Protein AF-A0A560BNT8-F1 (afdb_monomer_lite)

Foldseek 3Di:
DDDPPPPLQAFPVRPQGLVVVVVVQPVVDPDHDPLCVPPLSSSLVSLVVLLVVLVVQLVVLVVVQDPPPDPVPNVVSVVSSVSSVRRNVVSVVSNVVSVVVVD

pLDDT: mean 90.28, std 13.83, range [35.44, 98.44]

Sequence (103 aa):
MTPASSTTERSPSGLFRMSSWEGEMERSYPQLPRWYWNEAERRKQYARWVEAEAESLALRLAGLLRPDTPADSAGPARLLVESLARDAEWARGLEDQLLRSAA

Structure (mmCIF, N/CA/C/O backbone):
data_AF-A0A560BNT8-F1
#
_entry.id   AF-A0A560BNT8-F1
#
loop_
_atom_site.group_PDB
_atom_site.id
_atom_site.type_symbol
_atom_site.label_atom_id
_atom_site.label_alt_id
_atom_site.label_comp_id
_atom_site.label_asym_id
_atom_site.label_entity_id
_atom_site.label_seq_id
_atom_site.pdbx_PDB_ins_code
_atom_site.Cartn_x
_atom_site.Cartn_y
_atom_site.Cartn_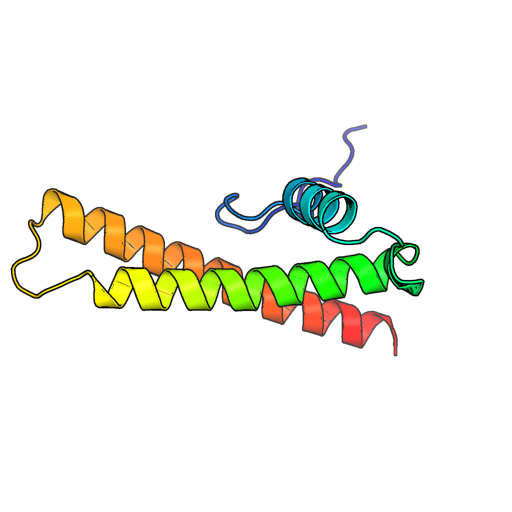z
_atom_site.occupancy
_atom_site.B_iso_or_equiv
_atom_site.auth_seq_id
_atom_site.auth_comp_id
_atom_site.auth_asym_id
_atom_site.auth_atom_id
_atom_site.pdbx_PDB_model_num
ATOM 1 N N . MET A 1 1 ? 14.835 27.649 -9.564 1.00 35.44 1 MET A N 1
ATOM 2 C CA . MET A 1 1 ? 13.971 26.711 -10.312 1.00 35.44 1 MET A CA 1
ATOM 3 C C . MET A 1 1 ? 13.775 25.483 -9.447 1.00 35.44 1 MET A C 1
ATOM 5 O O . MET A 1 1 ? 14.738 24.781 -9.184 1.00 35.44 1 MET A O 1
ATOM 9 N N . THR A 1 2 ? 12.578 25.308 -8.900 1.00 37.38 2 THR A N 1
ATOM 10 C CA . THR A 1 2 ? 12.248 24.261 -7.921 1.00 37.38 2 THR A CA 1
ATOM 11 C C . THR A 1 2 ? 11.980 22.943 -8.658 1.00 37.38 2 THR A C 1
ATOM 13 O O . THR A 1 2 ? 11.194 22.973 -9.605 1.00 37.38 2 THR A O 1
ATOM 16 N N . PRO A 1 3 ? 12.589 21.798 -8.293 1.00 43.31 3 PRO A N 1
ATOM 17 C CA . PRO A 1 3 ? 12.295 20.547 -8.981 1.00 43.31 3 PRO A CA 1
ATOM 18 C C . PRO A 1 3 ? 10.922 20.024 -8.542 1.00 43.31 3 PRO A C 1
ATOM 20 O O . PRO A 1 3 ? 10.689 19.722 -7.372 1.00 43.31 3 PRO A O 1
ATOM 23 N N . ALA A 1 4 ? 10.009 19.918 -9.502 1.00 41.53 4 ALA A N 1
ATOM 24 C CA . ALA A 1 4 ? 8.678 19.339 -9.354 1.00 41.53 4 ALA A CA 1
ATOM 25 C C . ALA A 1 4 ? 8.710 17.794 -9.412 1.00 41.53 4 ALA A C 1
ATOM 27 O O . ALA A 1 4 ? 7.948 17.190 -10.159 1.00 41.53 4 ALA A O 1
ATOM 28 N N . SER A 1 5 ? 9.597 17.148 -8.641 1.00 46.12 5 SER A N 1
ATOM 29 C CA . SER A 1 5 ? 9.736 15.674 -8.619 1.00 46.12 5 SER A CA 1
ATOM 30 C C . SER A 1 5 ? 9.033 14.994 -7.434 1.00 46.12 5 SER A C 1
ATOM 32 O O . SER A 1 5 ? 8.932 13.774 -7.383 1.00 46.12 5 SER A O 1
ATOM 34 N N . SER A 1 6 ? 8.501 15.754 -6.474 1.00 50.06 6 SER A N 1
ATOM 35 C CA . SER A 1 6 ? 8.113 15.217 -5.160 1.00 50.06 6 SER A CA 1
ATOM 36 C C . SER A 1 6 ? 6.737 14.543 -5.085 1.00 50.06 6 SER A C 1
ATOM 38 O O . SER A 1 6 ? 6.382 14.021 -4.025 1.00 50.06 6 SER A O 1
ATOM 40 N N . THR A 1 7 ? 5.939 14.554 -6.157 1.00 53.91 7 THR A N 1
ATOM 41 C CA . THR A 1 7 ? 4.534 14.105 -6.109 1.00 53.91 7 THR A CA 1
ATOM 42 C C . THR A 1 7 ? 4.355 12.602 -6.330 1.00 53.91 7 THR A C 1
ATOM 44 O O . THR A 1 7 ? 3.263 12.096 -6.108 1.00 53.91 7 THR A O 1
ATOM 47 N N . THR A 1 8 ? 5.386 11.863 -6.756 1.00 63.62 8 THR A N 1
ATOM 48 C CA . THR A 1 8 ? 5.237 10.413 -7.013 1.00 63.62 8 THR A CA 1
ATOM 49 C C . THR A 1 8 ? 6.224 9.513 -6.285 1.00 63.62 8 THR A C 1
ATOM 51 O O . THR A 1 8 ? 6.182 8.298 -6.438 1.00 63.62 8 THR A O 1
ATOM 54 N N . GLU A 1 9 ? 7.077 10.087 -5.446 1.00 83.62 9 GLU A N 1
ATOM 55 C CA . GLU A 1 9 ? 8.000 9.323 -4.600 1.00 83.62 9 GLU A CA 1
ATOM 56 C C . GLU A 1 9 ? 7.337 8.815 -3.307 1.00 83.62 9 GLU A C 1
ATOM 58 O O . GLU A 1 9 ? 7.971 8.124 -2.510 1.00 83.62 9 GLU A O 1
ATOM 63 N N . ARG A 1 10 ? 6.067 9.168 -3.066 1.00 91.88 10 ARG A N 1
ATOM 64 C CA . ARG A 1 10 ? 5.292 8.730 -1.901 1.00 91.88 10 ARG A CA 1
ATOM 65 C C . ARG A 1 10 ? 3.804 8.625 -2.214 1.00 91.88 10 ARG A C 1
ATOM 67 O O . ARG A 1 10 ? 3.316 9.335 -3.092 1.00 91.88 10 ARG A O 1
ATOM 74 N N . SER A 1 11 ? 3.107 7.777 -1.470 1.00 94.69 11 SER A N 1
ATOM 75 C CA . SER A 1 11 ? 1.647 7.695 -1.505 1.00 94.69 11 SER A CA 1
ATOM 76 C C . SER A 1 11 ? 0.986 8.973 -0.951 1.00 94.69 11 SER A C 1
A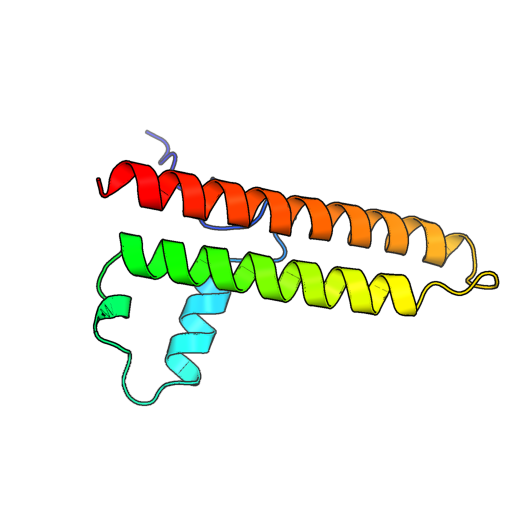TOM 78 O O . SER A 1 11 ? 1.647 9.748 -0.246 1.00 94.69 11 SER A O 1
ATOM 80 N N . PRO A 1 12 ? -0.310 9.212 -1.230 1.00 95.75 12 PRO A N 1
ATOM 81 C CA . PRO A 1 12 ? -1.073 10.338 -0.688 1.00 95.75 12 PRO A CA 1
ATOM 82 C C . PRO A 1 12 ? -0.977 10.515 0.832 1.00 95.75 12 PRO A C 1
ATOM 84 O O . PRO A 1 12 ? -0.830 11.643 1.303 1.00 95.75 12 PRO A O 1
ATOM 87 N N . SER A 1 13 ? -1.021 9.426 1.602 1.00 94.00 13 SER A N 1
ATOM 88 C CA . SER A 1 13 ? -0.862 9.473 3.062 1.00 94.00 13 SER A CA 1
ATOM 89 C C . SER A 1 13 ? 0.563 9.813 3.514 1.00 94.00 13 SER A C 1
ATOM 91 O O . SER A 1 13 ? 0.779 10.239 4.647 1.00 94.00 13 SER A O 1
ATOM 93 N N . GLY A 1 14 ? 1.554 9.604 2.642 1.00 94.25 14 GLY A N 1
ATOM 94 C CA . GLY A 1 14 ? 2.976 9.701 2.952 1.00 94.25 14 GLY A CA 1
ATOM 95 C C . GLY A 1 14 ? 3.545 8.520 3.746 1.00 94.25 14 GLY A C 1
ATOM 96 O O . GLY A 1 14 ? 4.738 8.560 4.072 1.00 94.25 14 GLY A O 1
ATOM 97 N N . LEU A 1 15 ? 2.732 7.495 4.042 1.00 95.00 15 LEU A N 1
ATOM 98 C CA . LEU A 1 15 ? 3.149 6.280 4.753 1.00 95.00 15 LEU A CA 1
ATOM 99 C C . LEU A 1 15 ? 4.034 5.386 3.884 1.00 95.00 15 LEU A C 1
ATOM 101 O O . LEU A 1 15 ? 5.003 4.813 4.378 1.00 95.00 15 LEU A O 1
ATOM 105 N N . PHE A 1 16 ? 3.744 5.317 2.586 1.00 97.00 16 PHE A N 1
ATOM 106 C CA . PHE A 1 16 ? 4.521 4.530 1.640 1.00 97.00 16 PHE A CA 1
ATOM 107 C C . PHE A 1 16 ? 5.441 5.448 0.846 1.00 97.00 16 PHE A C 1
ATOM 109 O O . PHE A 1 16 ? 5.000 6.452 0.283 1.00 97.00 16 PHE A O 1
ATOM 116 N N . ARG A 1 17 ? 6.736 5.124 0.828 1.00 96.44 17 ARG A N 1
ATOM 117 C CA . ARG A 1 17 ? 7.765 5.890 0.117 1.00 96.44 17 ARG A CA 1
ATOM 118 C C . ARG A 1 17 ? 8.572 4.971 -0.775 1.00 96.44 17 ARG A C 1
ATOM 120 O O . ARG A 1 17 ? 8.971 3.891 -0.342 1.00 96.44 17 ARG A O 1
ATOM 127 N N . MET A 1 18 ? 8.884 5.453 -1.971 1.00 95.50 18 MET A N 1
ATOM 128 C CA . MET A 1 18 ? 9.685 4.723 -2.947 1.00 95.50 18 MET A CA 1
ATOM 129 C C . MET A 1 18 ? 11.066 4.377 -2.387 1.00 95.50 18 MET A C 1
ATOM 131 O O . MET A 1 18 ? 11.465 3.223 -2.450 1.00 95.50 18 MET A O 1
ATOM 135 N N . SER A 1 19 ? 11.738 5.323 -1.726 1.00 94.50 19 SER A N 1
ATOM 136 C CA . SER A 1 19 ? 13.058 5.082 -1.129 1.00 94.50 19 SER A CA 1
ATOM 137 C C . SER A 1 19 ? 13.045 4.047 0.001 1.00 94.50 19 SER A C 1
ATOM 139 O O . SER A 1 19 ? 14.013 3.307 0.171 1.00 94.50 19 SER A O 1
ATOM 141 N N . SER A 1 20 ? 11.953 3.960 0.770 1.00 94.75 20 SER A N 1
ATOM 142 C CA . SER A 1 20 ? 11.802 2.925 1.800 1.00 94.75 20 SER A CA 1
ATOM 143 C C . SER A 1 20 ? 11.698 1.537 1.171 1.00 94.75 20 SER A C 1
ATOM 145 O O . SER A 1 20 ? 12.368 0.612 1.628 1.00 94.75 20 SER A O 1
ATOM 147 N N . TRP A 1 21 ? 10.893 1.417 0.112 1.00 96.50 21 TRP A N 1
ATOM 148 C CA . TRP A 1 21 ? 10.713 0.180 -0.644 1.00 96.50 21 TRP A CA 1
ATOM 149 C C . TRP A 1 21 ? 11.991 -0.236 -1.390 1.00 96.50 21 TRP A C 1
ATOM 151 O O . TRP A 1 21 ? 12.410 -1.385 -1.289 1.00 96.50 21 TRP A O 1
ATOM 161 N N . GLU A 1 22 ? 12.672 0.694 -2.065 1.00 95.88 22 GLU A N 1
ATOM 162 C CA . GLU A 1 22 ? 13.965 0.446 -2.723 1.00 95.88 22 GLU A CA 1
ATOM 163 C C . GLU A 1 22 ? 15.010 -0.061 -1.723 1.00 95.88 22 GLU A C 1
ATOM 165 O O . GLU A 1 22 ? 15.642 -1.092 -1.950 1.00 95.88 22 GLU A O 1
ATOM 170 N N . GLY A 1 23 ? 15.117 0.581 -0.556 1.00 96.00 23 GLY A N 1
ATOM 171 C CA . GLY A 1 23 ? 16.022 0.123 0.495 1.00 96.00 23 GLY A CA 1
ATOM 172 C C . GLY A 1 23 ? 15.671 -1.267 1.042 1.00 96.00 23 GLY A C 1
ATOM 173 O O . GLY A 1 23 ? 16.559 -1.998 1.478 1.00 96.00 23 GLY A O 1
ATOM 174 N N . GLU A 1 24 ? 14.395 -1.660 1.046 1.00 95.06 24 GLU A N 1
ATOM 175 C CA . GLU A 1 24 ? 13.984 -3.024 1.398 1.00 95.06 24 GLU A CA 1
ATOM 176 C C . GLU A 1 24 ? 14.346 -4.033 0.303 1.00 95.06 24 GLU A C 1
ATOM 178 O O . GLU A 1 24 ? 14.871 -5.102 0.623 1.00 95.06 24 GLU A O 1
ATOM 183 N N . MET A 1 25 ? 14.152 -3.685 -0.971 1.00 95.38 25 MET A N 1
ATOM 184 C CA . MET A 1 25 ? 14.580 -4.500 -2.112 1.00 95.38 25 MET A CA 1
ATOM 185 C C . MET A 1 25 ? 16.095 -4.740 -2.084 1.00 95.38 25 MET A C 1
ATOM 187 O O . MET A 1 25 ? 16.555 -5.874 -2.200 1.00 95.38 25 MET A O 1
ATOM 191 N N . GLU A 1 26 ? 16.883 -3.696 -1.852 1.00 95.44 26 GLU A N 1
ATOM 192 C CA . GLU A 1 26 ? 18.346 -3.778 -1.784 1.00 95.44 26 GLU A CA 1
ATOM 193 C C . GLU A 1 26 ? 18.845 -4.648 -0.626 1.00 95.44 26 GLU A C 1
ATOM 195 O O . GLU A 1 26 ? 19.862 -5.327 -0.754 1.00 95.44 26 GLU A O 1
ATOM 200 N N . ARG A 1 27 ? 18.121 -4.675 0.499 1.00 96.44 27 ARG A N 1
ATOM 201 C CA . ARG A 1 27 ? 18.450 -5.551 1.634 1.00 96.44 27 ARG A CA 1
ATOM 202 C C . ARG A 1 27 ? 17.996 -6.994 1.430 1.00 96.44 27 ARG A C 1
ATOM 204 O O . ARG A 1 27 ? 18.669 -7.910 1.895 1.00 96.44 27 ARG A O 1
ATOM 211 N N . SER A 1 28 ? 16.850 -7.195 0.787 1.00 94.12 28 SER A N 1
ATOM 212 C CA . SER A 1 28 ? 16.194 -8.506 0.701 1.00 94.12 28 SER A CA 1
ATOM 213 C C . SER A 1 28 ? 16.729 -9.368 -0.442 1.00 94.12 28 SER A C 1
ATOM 215 O O . SER A 1 28 ? 16.635 -10.593 -0.382 1.00 94.12 28 SER A O 1
ATOM 217 N N . TYR A 1 29 ? 17.304 -8.750 -1.478 1.00 90.50 29 TYR A N 1
ATOM 218 C CA . TYR A 1 29 ? 17.763 -9.441 -2.680 1.00 90.50 29 TYR A CA 1
ATOM 219 C C . TYR A 1 29 ? 19.291 -9.354 -2.816 1.00 90.50 29 TYR A C 1
ATOM 221 O O . TYR A 1 29 ? 19.814 -8.288 -3.131 1.00 90.50 29 TYR A O 1
ATOM 229 N N . PRO A 1 30 ? 20.026 -10.479 -2.679 1.00 91.69 30 PRO A N 1
ATOM 230 C CA . PRO A 1 30 ? 21.479 -10.512 -2.883 1.00 91.69 30 PRO A CA 1
ATOM 231 C C . PRO A 1 30 ? 21.915 -10.066 -4.285 1.00 91.69 30 PRO A C 1
ATOM 233 O O . PRO A 1 30 ? 23.034 -9.599 -4.478 1.00 91.69 30 PRO A O 1
ATOM 236 N N . GLN A 1 31 ? 21.036 -10.242 -5.275 1.00 95.12 31 GLN A N 1
ATOM 237 C CA . GLN A 1 31 ? 21.194 -9.724 -6.628 1.00 95.12 31 GLN A CA 1
ATOM 238 C C . GLN A 1 31 ? 19.861 -9.138 -7.077 1.00 95.12 31 GLN A C 1
ATOM 240 O O . GLN A 1 31 ? 18.843 -9.836 -7.102 1.00 95.12 31 GLN A O 1
ATOM 245 N N . LEU A 1 32 ? 19.870 -7.856 -7.433 1.00 96.44 32 LEU A N 1
ATOM 246 C CA . LEU A 1 32 ? 18.664 -7.160 -7.855 1.00 96.44 32 LEU A CA 1
ATOM 247 C C . LEU A 1 32 ? 18.210 -7.654 -9.237 1.00 96.44 32 LEU A C 1
ATOM 249 O O . LEU A 1 32 ? 19.040 -7.801 -10.143 1.00 96.44 32 LEU A O 1
ATOM 253 N N . PRO A 1 33 ? 16.900 -7.888 -9.438 1.00 94.56 33 PRO A N 1
ATOM 254 C CA . PRO A 1 33 ? 16.373 -8.262 -10.741 1.00 94.56 33 PRO A CA 1
ATOM 255 C C . PRO A 1 33 ? 16.707 -7.222 -11.813 1.00 94.56 33 PRO A C 1
ATOM 257 O O . PRO A 1 33 ? 16.714 -6.024 -11.548 1.00 94.56 33 PRO A O 1
ATOM 260 N N . ARG A 1 34 ? 16.890 -7.650 -13.068 1.00 95.44 34 ARG A N 1
ATOM 261 C CA . ARG A 1 34 ? 17.244 -6.733 -14.170 1.00 95.44 34 ARG A CA 1
ATOM 262 C C . ARG A 1 34 ? 16.254 -5.573 -14.338 1.00 95.44 34 ARG A C 1
ATOM 264 O O . ARG A 1 34 ? 16.669 -4.470 -14.677 1.00 95.44 34 ARG A O 1
ATOM 271 N N . TRP A 1 35 ? 14.964 -5.818 -14.103 1.00 94.75 35 TRP A N 1
ATOM 272 C CA . TRP A 1 35 ? 13.926 -4.787 -14.197 1.00 94.75 35 TRP A CA 1
ATOM 273 C C . TRP A 1 35 ? 14.106 -3.665 -13.165 1.00 94.75 35 TRP A C 1
ATOM 275 O O . TRP A 1 35 ? 13.638 -2.560 -13.412 1.00 94.75 35 TRP A O 1
ATOM 285 N N . TYR A 1 36 ? 14.823 -3.905 -12.060 1.00 95.56 36 TYR A N 1
ATOM 286 C CA . TYR A 1 36 ? 15.104 -2.892 -11.038 1.00 95.56 36 TYR A CA 1
ATOM 287 C C . TYR A 1 36 ? 15.917 -1.719 -11.598 1.00 95.56 36 TYR A C 1
ATOM 289 O O . TYR A 1 36 ? 15.835 -0.603 -11.113 1.00 95.56 36 TYR A O 1
ATOM 297 N N . TRP A 1 37 ? 16.675 -1.925 -12.670 1.00 94.44 37 TRP A N 1
ATOM 298 C CA . TRP A 1 37 ? 17.444 -0.843 -13.288 1.00 94.44 37 TRP A CA 1
ATOM 299 C C . TRP A 1 37 ? 16.631 -0.019 -14.293 1.00 94.44 37 TRP A C 1
ATOM 301 O O . TRP A 1 37 ? 17.116 0.987 -14.801 1.00 94.44 37 TRP A O 1
ATOM 311 N N . ASN A 1 38 ? 15.391 -0.420 -14.580 1.00 94.31 38 ASN A N 1
ATOM 312 C CA . ASN A 1 38 ? 14.468 0.332 -15.417 1.00 94.31 38 ASN A CA 1
ATOM 313 C C . ASN A 1 38 ? 13.532 1.161 -14.523 1.00 94.31 38 ASN A C 1
ATOM 315 O O . ASN A 1 38 ? 12.826 0.621 -13.676 1.00 94.31 38 ASN A O 1
ATOM 319 N N . GLU A 1 39 ? 13.524 2.482 -14.703 1.00 91.81 39 GLU A N 1
ATOM 320 C CA . GLU A 1 39 ? 12.731 3.399 -13.876 1.00 91.81 39 GLU A CA 1
ATOM 321 C C . GLU A 1 39 ? 11.220 3.148 -13.970 1.00 91.81 39 GLU A C 1
ATOM 323 O O . GLU A 1 39 ? 10.544 3.116 -12.942 1.00 91.81 39 GLU A O 1
ATOM 328 N N . ALA A 1 40 ? 10.693 2.921 -15.175 1.00 92.12 40 ALA A N 1
ATOM 329 C CA . ALA A 1 40 ? 9.269 2.673 -15.379 1.00 92.12 40 ALA A CA 1
ATOM 330 C C . ALA A 1 40 ? 8.834 1.356 -14.721 1.00 92.12 40 ALA A C 1
ATOM 332 O O . ALA A 1 40 ? 7.828 1.318 -14.011 1.00 92.12 40 ALA A O 1
ATOM 333 N N . GLU A 1 41 ? 9.628 0.294 -14.886 1.00 93.94 41 GLU A N 1
ATOM 334 C CA . GLU A 1 41 ? 9.358 -0.987 -14.229 1.00 93.94 41 GLU A CA 1
ATOM 335 C C . GLU A 1 41 ? 9.505 -0.888 -12.710 1.00 93.94 41 GLU A C 1
ATOM 337 O O . GLU A 1 41 ? 8.638 -1.386 -11.997 1.00 93.94 41 GLU A O 1
ATOM 342 N N . ARG A 1 42 ? 10.518 -0.186 -12.181 1.00 95.06 42 ARG A N 1
ATOM 343 C CA . ARG A 1 42 ? 10.609 0.075 -10.734 1.00 95.06 42 ARG A CA 1
ATOM 344 C C . ARG A 1 42 ? 9.364 0.760 -10.206 1.00 95.06 42 ARG A C 1
ATOM 346 O O . ARG A 1 42 ? 8.800 0.322 -9.212 1.00 95.06 42 ARG A O 1
ATOM 353 N N . ARG A 1 43 ? 8.922 1.821 -10.875 1.00 94.69 43 ARG A N 1
ATOM 354 C CA . ARG A 1 43 ? 7.762 2.604 -10.450 1.00 94.69 43 ARG A CA 1
ATOM 355 C C . ARG A 1 43 ? 6.471 1.789 -10.495 1.00 94.69 43 ARG A C 1
ATOM 357 O O . ARG A 1 43 ? 5.626 1.939 -9.619 1.00 94.69 43 ARG A O 1
ATOM 364 N N . LYS A 1 44 ? 6.351 0.889 -11.470 1.00 95.38 44 LYS A N 1
ATOM 365 C CA . LYS A 1 44 ? 5.259 -0.082 -11.558 1.00 95.38 44 LYS A CA 1
ATOM 366 C C . LYS A 1 44 ? 5.295 -1.097 -10.414 1.00 95.38 44 LYS A C 1
ATOM 368 O O . LYS A 1 44 ? 4.265 -1.336 -9.794 1.00 95.38 44 LYS A O 1
ATOM 373 N N . GLN A 1 45 ? 6.457 -1.674 -10.103 1.00 96.62 45 GLN A N 1
ATOM 374 C CA . GLN A 1 45 ? 6.577 -2.608 -8.975 1.00 96.62 45 GLN A CA 1
ATOM 375 C C . GLN A 1 45 ? 6.333 -1.913 -7.630 1.00 96.62 45 GLN A C 1
ATOM 377 O O . GLN A 1 45 ? 5.679 -2.484 -6.762 1.00 96.62 45 GLN A O 1
ATOM 382 N N . TYR A 1 46 ? 6.773 -0.662 -7.486 1.00 96.81 46 TYR A N 1
ATOM 383 C CA . TYR A 1 46 ? 6.442 0.172 -6.337 1.00 96.81 46 TYR A CA 1
ATOM 384 C C . TYR A 1 46 ? 4.930 0.390 -6.209 1.00 96.81 46 TYR A C 1
ATOM 386 O O . TYR A 1 46 ? 4.387 0.172 -5.133 1.00 96.81 46 TYR A O 1
ATOM 394 N N . ALA A 1 47 ? 4.234 0.759 -7.292 1.00 97.19 47 ALA A N 1
ATOM 395 C CA . ALA A 1 47 ? 2.779 0.928 -7.274 1.00 97.19 47 ALA A CA 1
ATOM 396 C C . ALA A 1 47 ? 2.067 -0.354 -6.809 1.00 97.19 47 ALA A C 1
ATOM 398 O O . ALA A 1 47 ? 1.285 -0.314 -5.864 1.00 97.19 47 ALA A O 1
ATOM 399 N N . ARG A 1 48 ? 2.425 -1.509 -7.381 1.00 97.44 48 ARG A N 1
ATOM 400 C CA . ARG A 1 48 ? 1.877 -2.817 -6.976 1.00 97.44 48 ARG A CA 1
ATOM 401 C C . ARG A 1 48 ? 2.118 -3.137 -5.506 1.00 97.44 48 ARG A C 1
ATOM 403 O O . ARG A 1 48 ? 1.246 -3.682 -4.836 1.00 97.44 48 ARG A O 1
ATOM 410 N N . TRP A 1 49 ? 3.306 -2.807 -5.006 1.00 97.62 49 TRP A N 1
ATOM 411 C CA . TRP A 1 49 ? 3.634 -2.979 -3.597 1.00 97.62 49 TRP A CA 1
ATOM 412 C C . TRP A 1 49 ? 2.779 -2.071 -2.701 1.00 97.62 49 TRP A C 1
ATOM 414 O O . TRP A 1 49 ? 2.219 -2.557 -1.723 1.00 97.62 49 TRP A O 1
ATOM 424 N N . VAL A 1 50 ? 2.605 -0.790 -3.057 1.00 98.38 50 VAL A N 1
ATOM 425 C CA . VAL A 1 50 ? 1.739 0.135 -2.301 1.00 98.38 50 VAL A CA 1
ATOM 426 C C . VAL A 1 50 ? 0.299 -0.358 -2.268 1.00 98.38 50 VAL A C 1
ATOM 428 O O . VAL A 1 50 ? -0.302 -0.349 -1.199 1.00 98.38 50 VAL A O 1
ATOM 431 N N . GLU A 1 51 ? -0.251 -0.800 -3.401 1.00 98.44 51 GLU A N 1
ATOM 432 C CA . GLU A 1 51 ? -1.609 -1.349 -3.453 1.00 98.44 51 GLU A CA 1
ATOM 433 C C . GLU A 1 51 ? -1.766 -2.520 -2.475 1.00 98.44 51 GLU A C 1
ATOM 435 O O . GLU A 1 51 ? -2.622 -2.472 -1.591 1.00 98.44 51 GLU A O 1
ATOM 440 N N . ALA A 1 52 ? -0.895 -3.528 -2.577 1.00 98.12 52 ALA A N 1
ATOM 441 C CA . ALA A 1 52 ? -0.973 -4.725 -1.748 1.00 98.12 52 ALA A CA 1
ATOM 442 C C . ALA A 1 52 ? -0.806 -4.423 -0.248 1.00 98.12 52 ALA A C 1
ATOM 444 O O . ALA A 1 52 ? -1.569 -4.929 0.580 1.00 98.12 52 ALA A O 1
ATOM 445 N N . GLU A 1 53 ? 0.170 -3.588 0.118 1.00 98.06 53 GLU A N 1
ATOM 446 C CA . GLU A 1 53 ? 0.419 -3.237 1.518 1.00 98.06 53 GLU A CA 1
ATOM 447 C C . GLU A 1 53 ? -0.698 -2.370 2.100 1.00 98.06 53 GLU A C 1
ATOM 449 O O . GLU A 1 53 ? -1.154 -2.617 3.220 1.00 98.06 53 GLU A O 1
ATOM 454 N N . ALA A 1 54 ? -1.183 -1.382 1.347 1.00 98.44 54 ALA A N 1
ATOM 455 C CA . ALA A 1 54 ? -2.255 -0.508 1.799 1.00 98.44 54 ALA A CA 1
ATOM 456 C C . ALA A 1 54 ? -3.568 -1.279 2.000 1.00 98.44 54 ALA A C 1
ATOM 458 O O . ALA A 1 54 ? -4.207 -1.120 3.042 1.00 98.44 54 ALA A O 1
ATOM 459 N N . GLU A 1 55 ? -3.940 -2.166 1.071 1.00 98.25 55 GLU A N 1
ATOM 460 C CA . GLU A 1 55 ? -5.120 -3.029 1.217 1.00 98.25 55 GLU A CA 1
ATOM 461 C C . GLU A 1 55 ? -4.986 -3.990 2.405 1.00 98.25 55 GLU A C 1
ATOM 463 O O . GLU A 1 55 ? -5.901 -4.106 3.226 1.00 98.25 55 GLU A O 1
ATOM 468 N N . SER A 1 56 ? -3.829 -4.646 2.537 1.00 98.12 56 SER A N 1
ATOM 469 C CA . SER A 1 56 ? -3.541 -5.568 3.640 1.00 98.12 56 SER A CA 1
ATOM 470 C C . SER A 1 56 ? -3.632 -4.867 4.999 1.00 98.12 56 SER A C 1
ATOM 472 O O . SER A 1 56 ? -4.276 -5.373 5.924 1.00 98.12 56 SER A O 1
ATOM 474 N N . LEU A 1 57 ? -3.040 -3.676 5.129 1.00 97.81 57 LEU A N 1
ATOM 475 C CA . LEU A 1 57 ? -3.092 -2.886 6.358 1.00 97.81 57 LEU A CA 1
ATOM 476 C C . LEU A 1 57 ? -4.501 -2.366 6.651 1.00 97.81 57 LEU A C 1
ATOM 478 O O . LEU A 1 57 ? -4.938 -2.446 7.800 1.00 97.81 57 LEU A O 1
ATOM 482 N N . ALA A 1 58 ? -5.228 -1.888 5.638 1.00 97.19 58 ALA A N 1
ATOM 483 C CA . ALA A 1 58 ? -6.604 -1.426 5.792 1.00 97.19 58 ALA A CA 1
ATOM 484 C C . ALA A 1 58 ? -7.507 -2.554 6.305 1.00 97.19 58 ALA A C 1
ATOM 486 O O . ALA A 1 58 ? -8.238 -2.365 7.277 1.00 97.19 58 ALA A O 1
ATOM 487 N N . LEU A 1 59 ? -7.403 -3.747 5.709 1.00 96.62 59 LEU A N 1
ATOM 488 C CA . LEU A 1 59 ? -8.177 -4.921 6.109 1.00 96.62 59 LEU A CA 1
ATOM 489 C C . LEU A 1 59 ? -7.850 -5.357 7.541 1.00 96.62 59 LEU A C 1
ATOM 491 O O . LEU A 1 59 ? -8.758 -5.599 8.338 1.00 96.62 59 LEU A O 1
ATOM 495 N N . ARG A 1 60 ? -6.559 -5.434 7.889 1.00 95.69 60 ARG A N 1
ATOM 496 C CA . ARG A 1 60 ? -6.122 -5.802 9.244 1.00 95.69 60 ARG A CA 1
ATOM 497 C C . ARG A 1 60 ? -6.620 -4.798 10.277 1.00 95.69 60 ARG A C 1
ATOM 499 O O . ARG A 1 60 ? -7.151 -5.207 11.304 1.00 95.69 60 ARG A O 1
ATOM 506 N N . LEU A 1 61 ? -6.490 -3.502 10.002 1.00 94.88 61 LEU A N 1
ATOM 507 C CA . LEU A 1 61 ? -6.933 -2.451 10.914 1.00 94.88 61 LEU A CA 1
ATOM 508 C C . LEU A 1 61 ? -8.458 -2.435 11.069 1.00 94.88 61 LEU A C 1
ATOM 510 O O . LEU A 1 61 ? -8.953 -2.347 12.190 1.00 94.88 61 LEU A O 1
ATOM 514 N N . ALA A 1 62 ? -9.201 -2.593 9.972 1.00 92.69 62 ALA A N 1
ATOM 515 C CA . ALA A 1 62 ? -10.654 -2.723 10.012 1.00 92.69 62 ALA A CA 1
ATOM 516 C C . ALA A 1 62 ? -11.095 -3.945 10.835 1.00 92.69 62 ALA A C 1
ATOM 518 O O . ALA A 1 62 ? -12.020 -3.840 11.635 1.00 92.69 62 ALA A O 1
ATOM 519 N N . GLY A 1 63 ? -10.392 -5.075 10.710 1.00 92.50 63 GLY A N 1
ATOM 520 C CA . GLY A 1 63 ? -10.651 -6.281 11.502 1.00 92.50 63 GLY A CA 1
ATOM 521 C C . GLY A 1 63 ? -10.412 -6.118 13.009 1.00 92.50 63 GLY A C 1
ATOM 522 O O . GLY A 1 63 ? -10.998 -6.853 13.802 1.00 92.50 63 GLY A O 1
ATOM 523 N N . LEU A 1 64 ? -9.593 -5.145 13.422 1.00 91.62 64 LEU A N 1
ATOM 52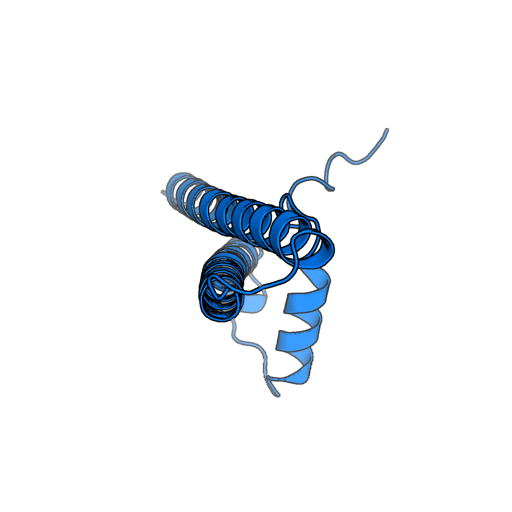4 C CA . LEU A 1 64 ? -9.360 -4.819 14.834 1.00 91.62 64 LEU A CA 1
ATOM 525 C C . LEU A 1 64 ? -10.435 -3.889 15.423 1.00 91.62 64 LEU A C 1
ATOM 527 O O . LEU A 1 64 ? -10.542 -3.785 16.647 1.00 91.62 64 LEU A O 1
ATOM 531 N N . LEU A 1 65 ? -11.244 -3.228 14.585 1.00 91.44 65 LEU A N 1
ATOM 532 C CA . LEU A 1 65 ? -12.311 -2.323 15.018 1.00 91.44 65 LEU A CA 1
ATOM 533 C C . LEU A 1 65 ? -13.570 -3.107 15.401 1.00 91.44 65 LEU A C 1
ATOM 535 O O . LEU A 1 65 ? -14.490 -3.292 14.603 1.00 91.44 65 LEU A O 1
ATOM 539 N N . ARG A 1 66 ? -13.619 -3.559 16.654 1.00 87.06 66 ARG A N 1
ATOM 540 C CA . ARG A 1 66 ? -14.797 -4.209 17.237 1.00 87.06 66 ARG A CA 1
ATOM 541 C C . ARG A 1 66 ? -15.877 -3.169 17.595 1.00 87.06 66 ARG A C 1
ATOM 543 O O . ARG A 1 66 ? -15.567 -1.993 17.785 1.00 87.06 66 ARG A O 1
ATOM 550 N N . PRO A 1 67 ? -17.154 -3.573 17.735 1.00 85.25 67 PRO A N 1
ATOM 551 C CA . PRO A 1 67 ? -18.228 -2.655 18.131 1.00 85.25 67 PRO A CA 1
ATOM 552 C C . PRO A 1 67 ? -18.007 -1.963 19.486 1.00 85.25 67 PRO A C 1
ATOM 554 O O . PRO A 1 67 ? -18.544 -0.885 19.713 1.00 85.25 67 PRO A O 1
ATOM 557 N N . ASP A 1 68 ? -17.221 -2.577 20.373 1.00 90.06 68 ASP A N 1
ATOM 558 C CA . ASP A 1 68 ? -16.847 -2.079 21.699 1.00 90.06 68 ASP A CA 1
ATOM 559 C C . ASP A 1 68 ? -15.519 -1.295 21.712 1.00 90.06 68 ASP A C 1
ATOM 561 O O . ASP A 1 68 ? -15.061 -0.894 22.782 1.00 90.06 68 ASP A O 1
ATOM 565 N N . THR A 1 69 ? -14.884 -1.050 20.557 1.00 90.31 69 THR A N 1
ATOM 566 C CA . THR A 1 69 ? -13.664 -0.232 20.499 1.00 90.31 69 THR A CA 1
ATOM 567 C C . THR A 1 69 ? -13.954 1.193 20.997 1.00 90.31 69 THR A C 1
ATOM 569 O O . THR A 1 69 ? -14.874 1.837 20.482 1.00 90.31 69 THR A O 1
ATOM 572 N N . PRO A 1 70 ? -13.162 1.730 21.950 1.00 91.62 70 PRO A N 1
ATOM 573 C CA . PRO A 1 70 ? -13.350 3.083 22.468 1.00 91.62 70 PRO A CA 1
ATOM 574 C C . PRO A 1 70 ? -13.367 4.132 21.355 1.00 91.62 70 PRO A C 1
ATOM 576 O O . PRO A 1 70 ? -12.539 4.079 20.443 1.00 91.62 70 PRO A O 1
ATOM 579 N N . ALA A 1 71 ? -14.272 5.111 21.445 1.00 87.50 71 ALA A N 1
ATOM 580 C CA . ALA A 1 71 ? -14.460 6.135 20.413 1.00 87.50 71 ALA A CA 1
ATOM 581 C C . ALA A 1 71 ? -13.163 6.898 20.082 1.00 87.50 71 ALA A C 1
ATOM 583 O O . ALA A 1 71 ? -12.867 7.118 18.905 1.00 87.50 71 ALA A O 1
ATOM 584 N N . ASP A 1 72 ? -12.354 7.192 21.105 1.00 91.38 72 ASP A N 1
ATOM 585 C CA . ASP A 1 72 ? -11.068 7.891 20.986 1.00 91.38 72 ASP A CA 1
ATOM 586 C C . ASP A 1 72 ? -10.044 7.130 20.131 1.00 91.38 72 ASP A C 1
ATOM 588 O O . ASP A 1 72 ? -9.143 7.729 19.554 1.00 91.38 72 ASP A O 1
ATOM 592 N N . SER A 1 73 ? -10.184 5.806 20.022 1.00 88.94 73 SER A N 1
ATOM 593 C CA . SER A 1 73 ? -9.351 4.958 19.160 1.00 88.94 73 SER A CA 1
ATOM 594 C C . SER A 1 73 ? -10.053 4.598 17.849 1.00 88.94 73 SER A C 1
ATOM 596 O O . SER A 1 73 ? -9.418 4.543 16.798 1.00 88.94 73 SER A O 1
ATOM 598 N N . ALA A 1 74 ? -11.372 4.387 17.886 1.00 91.88 74 ALA A N 1
ATOM 599 C CA . ALA A 1 74 ? -12.153 3.968 16.729 1.00 91.88 74 ALA A CA 1
ATOM 600 C C . ALA A 1 74 ? -12.204 5.042 15.633 1.00 91.88 74 ALA A C 1
ATOM 602 O O . ALA A 1 74 ? -12.108 4.710 14.452 1.00 91.88 74 ALA A O 1
ATOM 603 N N . GLY A 1 75 ? -12.336 6.320 16.007 1.00 93.06 75 GLY A N 1
ATOM 604 C CA . GLY A 1 75 ? -12.347 7.437 15.058 1.00 93.06 75 GLY A CA 1
ATOM 605 C C . GLY A 1 75 ? -11.042 7.538 14.257 1.00 93.06 75 GLY A C 1
ATOM 606 O O . GLY A 1 75 ? -11.077 7.396 13.033 1.00 93.06 75 GLY A O 1
ATOM 607 N N . PRO A 1 76 ? -9.882 7.712 14.918 1.00 94.62 76 PRO A N 1
ATOM 608 C CA . PRO A 1 76 ? -8.586 7.758 14.242 1.00 94.62 76 PRO A CA 1
ATOM 609 C C . PRO A 1 76 ? -8.274 6.505 13.417 1.00 94.62 76 PRO A C 1
ATOM 611 O O . PRO A 1 76 ? -7.740 6.615 12.316 1.00 94.62 76 PRO A O 1
ATOM 614 N N . ALA A 1 77 ? -8.644 5.317 13.904 1.00 94.25 77 ALA A N 1
ATOM 615 C CA . ALA A 1 77 ? -8.435 4.078 13.163 1.00 94.25 77 ALA A CA 1
ATOM 616 C C . ALA A 1 77 ? -9.248 4.030 11.860 1.00 94.25 77 ALA A C 1
ATOM 618 O O . ALA A 1 77 ? -8.706 3.644 10.828 1.00 94.25 77 ALA A O 1
ATOM 619 N N . ARG A 1 78 ? -10.514 4.473 11.865 1.00 94.75 78 ARG A N 1
ATOM 620 C CA . ARG A 1 78 ? -11.324 4.572 10.635 1.00 94.75 78 ARG A CA 1
ATOM 621 C C . ARG A 1 78 ? -10.717 5.552 9.633 1.00 94.75 78 ARG A C 1
ATOM 623 O O . ARG A 1 78 ? -10.598 5.211 8.462 1.00 94.75 78 ARG A O 1
ATOM 630 N N . LEU A 1 79 ? -10.245 6.711 10.098 1.00 96.19 79 LEU A N 1
ATOM 631 C CA . LEU A 1 79 ? -9.554 7.682 9.239 1.00 96.19 79 LEU A CA 1
ATOM 632 C C . LEU A 1 79 ? -8.280 7.099 8.615 1.00 96.19 79 LEU A C 1
ATOM 634 O O . LEU A 1 79 ? -7.975 7.373 7.455 1.00 96.19 79 LEU A O 1
ATOM 638 N N . LEU A 1 80 ? -7.541 6.279 9.366 1.00 96.69 80 LEU A N 1
ATOM 639 C CA . LEU A 1 80 ? -6.370 5.584 8.843 1.00 96.69 80 LEU A CA 1
ATOM 640 C C . LEU A 1 80 ? -6.763 4.525 7.800 1.00 96.69 80 LEU A C 1
ATOM 642 O O . LEU A 1 80 ? -6.134 4.479 6.748 1.00 96.69 80 LEU A O 1
ATOM 646 N N . VAL A 1 81 ? -7.827 3.745 8.027 1.00 97.56 81 VAL A N 1
ATOM 647 C CA . VAL A 1 81 ? -8.374 2.812 7.018 1.00 97.56 81 VAL A CA 1
ATOM 648 C C . VAL A 1 81 ? -8.743 3.551 5.727 1.00 97.56 81 VAL A C 1
ATOM 650 O O . VAL A 1 81 ? -8.340 3.133 4.646 1.00 97.56 81 VAL A O 1
ATOM 653 N N . GLU A 1 82 ? -9.442 4.683 5.820 1.00 97.38 82 GLU A N 1
ATOM 654 C CA . GLU A 1 82 ? -9.801 5.512 4.660 1.00 97.38 82 GLU A CA 1
ATOM 655 C C . GLU A 1 82 ? -8.576 6.127 3.967 1.00 97.38 82 GLU A C 1
ATOM 657 O O . GLU A 1 82 ? -8.556 6.319 2.750 1.00 97.38 82 GLU A O 1
ATOM 662 N N . SER A 1 83 ? -7.534 6.471 4.727 1.00 98.06 83 SER A N 1
ATOM 663 C CA . SER A 1 83 ? -6.273 6.945 4.157 1.00 98.06 83 SER A CA 1
ATOM 664 C C . SER A 1 83 ? -5.548 5.843 3.385 1.00 98.06 83 SER A C 1
ATOM 666 O O . SER A 1 83 ? -5.040 6.111 2.300 1.00 98.06 83 SER A O 1
ATOM 668 N N . LEU A 1 84 ? -5.527 4.620 3.914 1.00 98.38 84 LEU A N 1
ATOM 669 C CA . LEU A 1 84 ? -4.924 3.460 3.256 1.00 98.38 84 LEU A CA 1
ATOM 670 C C . LEU A 1 84 ? -5.707 3.064 1.996 1.00 98.38 84 LEU A C 1
ATOM 672 O O . LEU A 1 84 ? -5.107 2.799 0.961 1.00 98.38 84 LEU A O 1
ATOM 676 N N . ALA A 1 85 ? -7.042 3.113 2.031 1.00 97.94 85 ALA A N 1
ATOM 677 C CA . ALA A 1 85 ? -7.866 2.876 0.844 1.00 97.94 85 ALA A CA 1
ATOM 678 C C . ALA A 1 85 ? -7.527 3.857 -0.297 1.00 97.94 85 ALA A C 1
ATOM 680 O O . ALA A 1 85 ? -7.352 3.443 -1.442 1.00 97.94 85 ALA A O 1
ATOM 681 N N . ARG A 1 86 ? -7.333 5.144 0.028 1.00 98.12 86 ARG A N 1
ATOM 682 C CA . ARG A 1 86 ? -6.893 6.161 -0.943 1.00 98.12 86 ARG A CA 1
ATOM 683 C C . ARG A 1 86 ? -5.491 5.903 -1.492 1.00 98.12 86 ARG A C 1
ATOM 685 O O . ARG A 1 86 ? -5.248 6.186 -2.663 1.00 98.12 86 ARG A O 1
ATOM 692 N N . ASP A 1 87 ? -4.573 5.376 -0.682 1.00 98.25 87 ASP A N 1
ATOM 693 C CA . ASP A 1 87 ? -3.245 4.979 -1.162 1.00 98.25 87 ASP A CA 1
ATOM 694 C C . ASP A 1 87 ? -3.335 3.821 -2.168 1.00 98.25 87 ASP A C 1
ATOM 696 O O . ASP A 1 87 ? -2.669 3.865 -3.202 1.00 98.25 87 ASP A O 1
ATOM 700 N N . ALA A 1 88 ? -4.190 2.825 -1.908 1.00 98.31 88 ALA A N 1
ATOM 701 C CA . ALA A 1 88 ? -4.407 1.701 -2.819 1.00 98.31 88 ALA A CA 1
ATOM 702 C C . ALA A 1 88 ? -5.040 2.145 -4.149 1.00 98.31 88 ALA A C 1
ATOM 704 O O . ALA A 1 88 ? -4.589 1.755 -5.224 1.00 98.31 88 ALA A O 1
ATOM 705 N N . GLU A 1 89 ? -6.059 3.007 -4.103 1.00 98.06 89 GLU A N 1
ATOM 706 C CA . GLU A 1 89 ? -6.674 3.583 -5.307 1.00 98.06 89 GLU A CA 1
ATOM 707 C C . GLU A 1 89 ? -5.680 4.417 -6.122 1.00 98.06 89 GLU A C 1
ATOM 709 O O . GLU A 1 89 ? -5.610 4.298 -7.348 1.00 98.06 89 GLU A O 1
ATOM 714 N N . TRP A 1 90 ? -4.871 5.233 -5.444 1.00 97.25 90 TRP A N 1
ATOM 715 C CA . TRP A 1 90 ? -3.801 5.993 -6.079 1.00 97.25 90 TRP A CA 1
ATOM 716 C C . TRP A 1 90 ? -2.783 5.077 -6.769 1.00 97.25 90 TRP A C 1
ATOM 718 O O . TRP A 1 90 ? -2.383 5.354 -7.901 1.00 97.25 90 TRP A O 1
ATOM 728 N N . ALA A 1 91 ? -2.397 3.978 -6.117 1.00 97.75 91 ALA A N 1
ATOM 729 C CA . ALA A 1 91 ? -1.447 3.014 -6.654 1.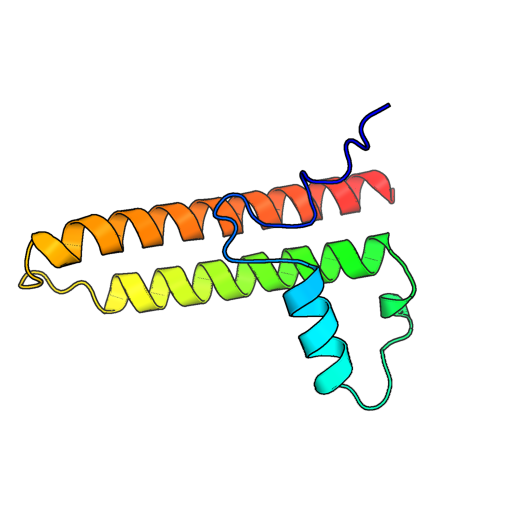00 97.75 91 ALA A CA 1
ATOM 730 C C . ALA A 1 91 ? -1.971 2.329 -7.927 1.00 97.75 91 ALA A C 1
ATOM 732 O O . ALA A 1 91 ? -1.257 2.299 -8.932 1.00 97.75 91 ALA A O 1
ATOM 733 N N . ARG A 1 92 ? -3.238 1.893 -7.932 1.00 97.00 92 ARG A N 1
ATOM 734 C CA . ARG A 1 92 ? -3.908 1.367 -9.136 1.00 97.00 92 ARG A CA 1
ATOM 735 C C . ARG A 1 92 ? -3.896 2.376 -10.281 1.00 97.00 92 ARG A C 1
ATOM 737 O O . ARG A 1 92 ? -3.500 2.060 -11.400 1.00 97.00 92 ARG A O 1
ATOM 744 N N . GLY A 1 93 ? -4.267 3.624 -9.987 1.00 95.81 93 GLY A N 1
ATOM 745 C CA . GLY A 1 93 ? -4.257 4.703 -10.973 1.00 95.81 93 GLY A CA 1
ATOM 746 C C . GLY A 1 93 ? -2.862 4.989 -11.539 1.00 95.81 93 GLY A C 1
ATOM 747 O O . GLY A 1 93 ? -2.731 5.285 -12.729 1.00 95.81 93 GLY A O 1
ATOM 748 N N . LEU A 1 94 ? -1.819 4.881 -10.711 1.00 94.06 94 LEU A N 1
ATOM 749 C CA . LEU A 1 94 ? -0.428 5.034 -11.131 1.00 94.06 94 LEU A CA 1
ATOM 750 C C . LEU A 1 94 ? 0.018 3.891 -12.053 1.00 94.06 94 LEU A C 1
ATOM 752 O O . LEU A 1 94 ? 0.617 4.165 -13.093 1.00 94.06 94 LEU A O 1
ATOM 756 N N . GLU A 1 95 ? -0.282 2.634 -11.714 1.00 93.00 95 GLU A N 1
ATOM 757 C CA . GLU A 1 95 ? 0.031 1.491 -12.582 1.00 93.00 95 GLU A CA 1
ATOM 758 C C . GLU A 1 95 ? -0.658 1.625 -13.947 1.00 93.00 95 GLU A C 1
ATOM 760 O O . GLU A 1 95 ? -0.001 1.519 -14.984 1.00 93.00 95 GLU A O 1
ATOM 765 N N . ASP A 1 96 ? -1.947 1.955 -13.957 1.00 93.56 96 ASP A N 1
ATOM 766 C CA . ASP A 1 96 ? -2.727 2.163 -15.176 1.00 93.56 96 ASP A CA 1
ATOM 767 C C . ASP A 1 96 ? -2.151 3.270 -16.072 1.00 93.56 96 ASP A C 1
ATOM 769 O O . ASP A 1 96 ? -2.121 3.149 -17.301 1.00 93.56 96 ASP A O 1
ATOM 773 N N . GLN A 1 97 ? -1.692 4.374 -15.475 1.00 92.69 97 GLN A N 1
ATOM 774 C CA . GLN A 1 97 ? -1.026 5.453 -16.210 1.00 92.69 97 GLN A CA 1
ATOM 775 C C . GLN A 1 97 ? 0.283 4.979 -16.843 1.00 92.69 97 GLN A C 1
ATOM 777 O O . GLN A 1 97 ? 0.543 5.294 -18.006 1.00 92.69 97 GLN A O 1
ATOM 782 N N . LEU A 1 98 ? 1.080 4.199 -16.109 1.00 89.50 98 LEU A N 1
ATOM 783 C CA . LEU A 1 98 ? 2.347 3.662 -16.602 1.00 89.50 98 LEU A CA 1
ATOM 784 C C . LEU A 1 98 ? 2.131 2.670 -17.746 1.00 89.50 98 LEU A C 1
ATOM 786 O O . LEU A 1 98 ? 2.817 2.764 -18.763 1.00 89.50 98 LEU A O 1
ATOM 790 N N . LEU A 1 99 ? 1.137 1.784 -17.630 1.00 88.44 99 LEU A N 1
ATOM 791 C CA . LEU A 1 99 ? 0.770 0.844 -18.692 1.00 88.44 99 LEU A CA 1
ATOM 792 C C . LEU A 1 99 ? 0.362 1.567 -19.979 1.00 88.44 99 LEU A C 1
ATOM 794 O O . LEU A 1 99 ? 0.804 1.184 -21.058 1.00 88.44 99 LEU A O 1
ATOM 798 N N . ARG A 1 100 ? -0.424 2.646 -19.872 1.00 89.75 100 ARG A N 1
ATOM 799 C CA . ARG A 1 100 ? -0.808 3.460 -21.036 1.00 89.75 100 ARG A CA 1
ATOM 800 C C . ARG A 1 100 ? 0.363 4.218 -21.657 1.00 89.75 100 ARG A C 1
ATOM 802 O O . ARG A 1 100 ? 0.347 4.444 -22.856 1.00 89.75 100 ARG A O 1
ATOM 809 N N . SER A 1 101 ? 1.354 4.623 -20.863 1.00 84.50 101 SER A N 1
ATOM 810 C CA . SER A 1 101 ? 2.532 5.349 -21.365 1.00 84.50 101 SER A CA 1
ATOM 811 C C . SER A 1 101 ? 3.565 4.465 -22.075 1.00 84.50 101 SER A C 1
ATOM 813 O O . SER A 1 101 ? 4.466 4.987 -22.725 1.00 84.50 101 SER A O 1
ATOM 815 N N . ALA A 1 102 ? 3.449 3.143 -21.933 1.00 74.56 102 ALA A N 1
ATOM 816 C CA . ALA A 1 102 ? 4.352 2.162 -22.529 1.00 74.56 102 ALA A CA 1
ATOM 817 C C . ALA A 1 102 ? 3.810 1.528 -23.829 1.00 74.56 102 ALA A C 1
ATOM 819 O O . ALA A 1 102 ? 4.512 0.710 -24.426 1.00 74.56 102 ALA A O 1
ATOM 820 N N . ALA A 1 103 ? 2.580 1.872 -24.229 1.00 62.31 103 ALA A N 1
ATOM 821 C CA . ALA A 1 103 ? 1.906 1.416 -25.449 1.00 62.31 103 ALA A CA 1
ATOM 822 C C . ALA A 1 103 ? 2.054 2.442 -26.581 1.00 62.31 103 ALA A C 1
ATOM 824 O O . ALA A 1 103 ? 2.192 1.998 -27.743 1.00 62.31 103 ALA A O 1
#

Secondary structure (DSSP, 8-state):
-----TTSSB-TTSSSBHHHHHHHHHHH-SS--GGGG-HHHHHHHHHHHHHHHHHHHHHHHHHH--TTS-HHHHHHHHHHHHHHHHHHHHHHHHHHHHHHHT-

Radius of gyration: 16.23 Å; chains: 1; bounding box: 40×37×48 Å

Organism: Azospirillum brasilense (NCBI:txid192)

=== Feature glossary ===
A reading guide for the features in this record.

Start from the sequence.

  · This is the polypeptide sequence — one letter per residue, N-terminus first. Length ranges from a few dozen residues for small domains to over a thousand for large multi-domain proteins.

Fold it, and you get atomic coordinates and the backbone conformation that goes with them.

  · Structure coordinates are given as an mmCIF _atom_site loop: one row per atom with element, residue name, chain id, sequence number, and x/y/z position in Å. Only the four main-chain atoms per residue are included here; side chains are omitted to keep the record compact.

  · Backbone dihedral angles. Every residue except chain termini has a φ (preceding-C → N → Cα → C) and a ψ (N → Cα → C → next-N). They are reported in degrees following the IUPAC sign convention. Secondary structure is essentially a statement about which (φ, ψ) basin each residue occupies.

  · The SS8 string is DSSP's per-residue secondary-structure call. α-helix (H) means an i→i+4 H-bond ladder; β-strand (E) means the residue participates in a β-sheet; 3₁₀ (G) and π (I) are tighter and wider helices; T/S are turns/bends; '-' is loop.

  · SS3 is a coarse helix/strand/coil call (letters a/b/c) made by the P-SEA algorithm from inter-Cα distances and dihedrals. It is less detailed than DSSP but needs only Cα positions.

Summarize the fold with a handful of shape descriptors and a per-residue structural alphabet.

  · Radius of gyration (Rg) is the root-mean-square distance of Cα atoms from their centroid — a single number for overall size and compactness. A globular domain of N residues has Rg ≈ 2.2·N^0.38 Å; an extended or disordered chain has a much larger Rg. The Cα contact count is the number of residue pairs whose Cα atoms are within 8 Å and are more than four positions apart in sequence — a standard proxy for tertiary packing density. The bounding box is the smallest axis-aligned box enclosing all Cα atoms.

  · The Foldseek 3Di string encodes local tertiary geometry as a 20-letter alphabet — one character per residue — derived from the relative positions of nearby Cα atoms. Unlike the amino-acid sequence, 3Di is a direct function of the 3D structure, so two proteins with the same fold have similar 3Di strings even at low sequence identity.

  · Solvent-accessible surface area (SASA) is the area in Å² traced out by the centre of a 1.4 Å probe sphere (a water molecule) rolled over the protein's van der Waals surface (Shrake–Rupley / Lee–Richards construction). Buried residues have near-zero SASA; fully exposed residues can exceed 200 Å². The total SASA scales roughly with the number of surface residues.

Ask how reliable the model is.

  · pLDDT (predicted Local Distance Difference Test) is AlphaFold's per-residue confidence score, ranging from 0 to 100. Values above 90 indicate high confidence (typically well-packed cores); 70–90 is confident; 50–70 low confidence; below 50 usually means the region is disordered or the prediction is unreliable there. AlphaFold stores pLDDT in the mmCIF B-factor column.

  · B-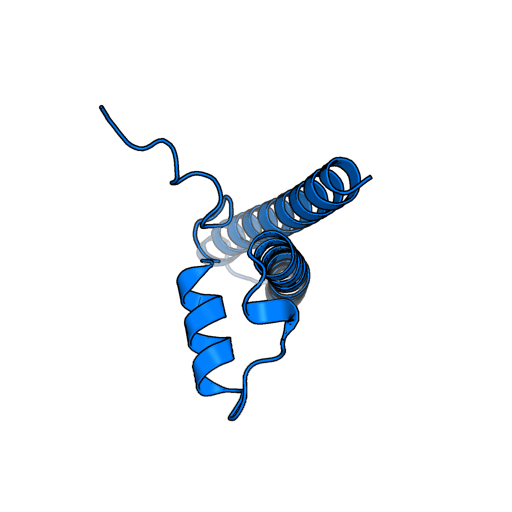factor (Debye–Waller factor) reflects atomic displacement in the crystal lattice. It is an experimental observable (units Å²), not a prediction; low values mean the atom is pinned down, high values mean it moves or is heterogeneous across the crystal.

  · Predicted Aligned Error (PAE) is an AlphaFold confidence matrix: entry (i, j) is the expected error in the position of residue j, in ångströms, when the prediction is superimposed on the true structure at residue i. Low PAE within a block of residues means that block is internally rigid and well-predicted; high PAE between two blocks means their relative placement is uncertain even if each block individually is confident.

Place it in context: what it resembles, what it is annotated as, and how it looks.

  · Nearest PDB neighbors are the top structural matches found by Foldseek when searching this structure against the entire Protein Data Bank. Each hit reports a TM-score (0 to 1; >0.5 almost always implies the same fold) and an E-value. These are *structural* homologs — they may share no detectable sequence similarity.

  · Functional annotations link the protein to curated databases. InterPro entries identify conserved domains and families by matching the sequence against member-database signatures (Pfam, PROSITE, CDD, …). Gene Ontology (GO) terms describe molecular function, biological process, and cellular component in a controlled vocabulary. CATH places the structure in a hierarchical fold classification (Class/Architecture/Topology/Homologous-superfamily). The organism is the s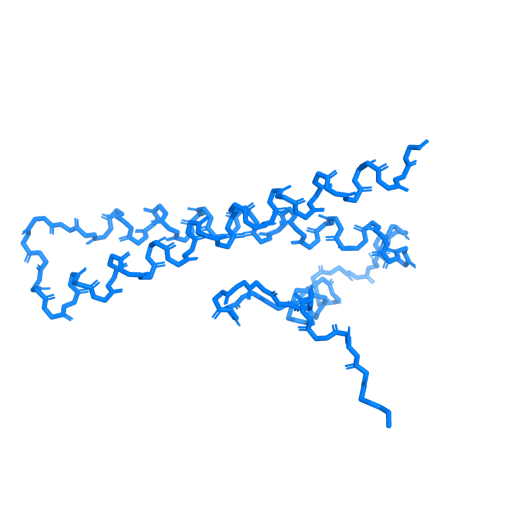ource species.

  · Three diagnostic plots accompany the record. The Cα contact map visualizes the tertiary structure as a 2D adjacency matrix (8 Å cutoff, sequence-local contacts suppressed). The Ramachandran plot shows the distribution of backbone (φ, ψ) torsions, with points in the α and β basins reflecting secondary structure content. The PAE plot shows AlphaFold's inter-residue confidence as a color matrix.

  · Six rendered views show the 3D structure from the faces of a cube — i.e. along ±x, ±y, ±z. Rendering representation is drawn randomly per protein from cartoon (secondary-structure ribbons), sticks (backbone bonds), or molecular surface; coloring is either N→C rainbow (blue at the N-terminus through red at the C-terminus) or one color per chain.